Protein AF-A0A9E6EUZ2-F1 (afdb_monomer_lite)

pLDDT: mean 79.5, std 15.24, range [38.78, 95.06]

Radius of gyration: 17.86 Å; chains: 1; bounding box: 36×33×56 Å

Structure (mmCIF, N/CA/C/O backbone):
data_AF-A0A9E6EUZ2-F1
#
_entry.id   AF-A0A9E6EUZ2-F1
#
loop_
_atom_site.group_PDB
_atom_site.id
_atom_site.type_symbol
_atom_site.label_atom_id
_atom_site.label_alt_id
_atom_site.label_comp_id
_atom_site.label_asym_id
_atom_site.label_entity_id
_atom_site.label_seq_id
_atom_site.pdbx_PDB_ins_code
_atom_site.Cartn_x
_atom_site.Cartn_y
_atom_site.Cartn_z
_atom_site.occupancy
_atom_site.B_iso_or_equiv
_atom_site.auth_seq_id
_atom_site.auth_comp_id
_atom_site.auth_asym_id
_atom_site.auth_atom_id
_atom_site.pdbx_PDB_model_num
ATOM 1 N N . SER A 1 1 ? 4.914 16.050 9.958 1.00 38.78 1 SER A N 1
ATOM 2 C CA . SER A 1 1 ? 5.110 14.994 10.969 1.00 38.78 1 SER A CA 1
ATOM 3 C C . SER A 1 1 ? 4.492 13.703 10.480 1.00 38.78 1 SER A C 1
ATOM 5 O O . SER A 1 1 ? 3.364 13.763 10.008 1.00 38.78 1 SER A O 1
ATOM 7 N N . LEU A 1 2 ? 5.211 12.575 10.541 1.00 51.91 2 LEU A N 1
ATOM 8 C CA . LEU A 1 2 ? 4.606 11.260 10.308 1.00 51.91 2 LEU A CA 1
ATOM 9 C C . LEU A 1 2 ? 3.658 10.965 11.475 1.00 51.91 2 LEU A C 1
ATOM 11 O O . LEU A 1 2 ? 4.077 10.940 12.630 1.00 51.91 2 LEU A O 1
ATOM 15 N N . THR A 1 3 ? 2.378 10.802 11.176 1.00 58.06 3 THR A N 1
ATOM 16 C CA . THR A 1 3 ? 1.351 10.414 12.147 1.00 58.06 3 THR A CA 1
ATOM 17 C C . THR A 1 3 ? 1.486 8.901 12.381 1.00 58.06 3 THR A C 1
ATOM 19 O O . THR A 1 3 ? 1.846 8.197 11.443 1.00 58.06 3 THR A O 1
ATOM 22 N N . PRO A 1 4 ? 1.144 8.324 13.549 1.00 62.81 4 PRO A N 1
ATOM 23 C CA . PRO A 1 4 ? 1.142 6.860 13.763 1.00 62.81 4 PRO A CA 1
ATOM 24 C C . PRO A 1 4 ? 0.283 6.047 12.768 1.00 62.81 4 PRO A C 1
ATOM 26 O O . PRO A 1 4 ? 0.344 4.820 12.732 1.00 62.81 4 PRO A O 1
ATOM 29 N N . HIS A 1 5 ? -0.511 6.736 11.950 1.00 72.50 5 HIS A N 1
ATOM 30 C CA . HIS A 1 5 ? -1.330 6.188 10.879 1.00 72.50 5 HIS A CA 1
ATOM 31 C C . HIS A 1 5 ? -0.609 6.078 9.526 1.00 72.50 5 HIS A C 1
ATOM 33 O O . HIS A 1 5 ? -1.158 5.481 8.600 1.00 72.50 5 HIS A O 1
ATOM 39 N N . ASP A 1 6 ? 0.588 6.652 9.416 1.00 86.38 6 ASP A N 1
ATOM 40 C CA . ASP A 1 6 ? 1.403 6.712 8.211 1.00 86.38 6 ASP A CA 1
ATOM 41 C C . ASP A 1 6 ? 2.490 5.630 8.269 1.00 86.38 6 ASP A C 1
ATOM 43 O O . ASP A 1 6 ? 3.317 5.601 9.180 1.00 86.38 6 ASP A O 1
ATOM 47 N N . LYS A 1 7 ? 2.512 4.732 7.282 1.00 90.94 7 LYS A N 1
ATOM 48 C CA . LYS A 1 7 ? 3.535 3.693 7.132 1.00 90.94 7 LYS A CA 1
ATOM 49 C C . LYS A 1 7 ? 4.234 3.856 5.796 1.00 90.94 7 LYS A C 1
ATOM 51 O O . LYS A 1 7 ? 3.608 3.719 4.748 1.00 90.94 7 LYS A O 1
ATOM 56 N N . VAL A 1 8 ? 5.536 4.101 5.840 1.00 93.06 8 VAL A N 1
ATOM 57 C CA . VAL A 1 8 ? 6.404 4.098 4.658 1.00 93.06 8 VAL A CA 1
ATOM 58 C C . VAL A 1 8 ? 7.172 2.780 4.634 1.00 93.06 8 VAL A C 1
ATOM 60 O O . VAL A 1 8 ? 7.605 2.300 5.680 1.00 93.06 8 VAL A O 1
ATOM 63 N N . GLY A 1 9 ? 7.332 2.186 3.455 1.00 93.31 9 GLY A N 1
ATOM 64 C CA . GLY A 1 9 ? 8.074 0.943 3.273 1.00 93.31 9 GLY A CA 1
ATOM 65 C C . GLY A 1 9 ? 8.978 0.996 2.050 1.00 93.31 9 GLY A C 1
ATOM 66 O O . GLY A 1 9 ? 8.601 1.552 1.018 1.00 93.31 9 GLY A O 1
ATOM 67 N N . LEU A 1 10 ? 10.151 0.379 2.170 1.00 94.56 10 LEU A N 1
ATOM 68 C CA . LEU A 1 10 ? 11.075 0.122 1.072 1.00 94.56 10 LEU A CA 1
ATOM 69 C C . LEU A 1 10 ? 11.205 -1.392 0.898 1.00 94.56 10 LEU A C 1
ATOM 71 O O . LEU A 1 10 ? 11.437 -2.107 1.870 1.00 94.56 10 LEU A O 1
ATOM 75 N N . LEU A 1 11 ? 11.079 -1.873 -0.332 1.00 92.88 11 LEU A N 1
ATOM 76 C CA . LEU A 1 11 ? 11.232 -3.280 -0.678 1.00 92.88 11 LEU A CA 1
ATOM 77 C C . LEU A 1 11 ? 12.254 -3.421 -1.803 1.00 92.88 11 LEU A C 1
ATOM 79 O O . LEU A 1 11 ? 12.100 -2.830 -2.869 1.00 92.88 11 LEU A O 1
ATOM 83 N N . ILE A 1 12 ? 13.272 -4.243 -1.571 1.00 92.38 12 ILE A N 1
ATOM 84 C CA . ILE A 1 12 ? 14.231 -4.671 -2.589 1.00 92.38 12 ILE A CA 1
ATOM 85 C C . ILE A 1 12 ? 13.916 -6.127 -2.908 1.00 92.38 12 ILE A C 1
ATOM 87 O O . ILE A 1 12 ? 13.906 -6.967 -2.010 1.00 92.38 12 ILE A O 1
ATOM 91 N N . ARG A 1 13 ? 13.667 -6.440 -4.178 1.00 90.88 13 ARG A N 1
ATOM 92 C CA . ARG A 1 13 ? 13.429 -7.812 -4.640 1.00 90.88 13 ARG A CA 1
ATOM 93 C C . ARG A 1 13 ? 14.410 -8.147 -5.753 1.00 90.88 13 ARG A C 1
ATOM 95 O O . ARG A 1 13 ? 14.471 -7.430 -6.747 1.00 90.88 13 ARG A O 1
ATOM 102 N N . ASN A 1 14 ? 15.145 -9.243 -5.583 1.00 91.06 14 ASN A N 1
ATOM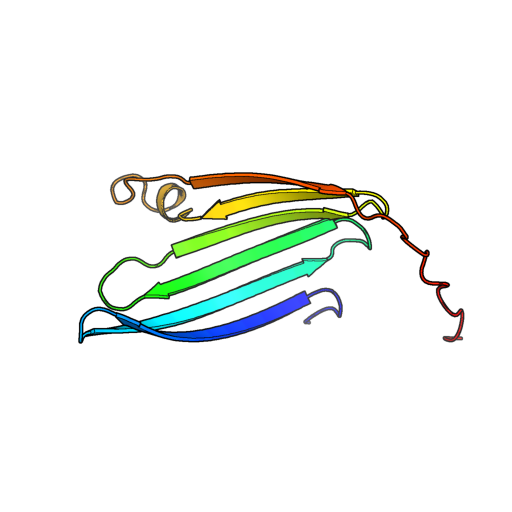 103 C CA . ASN A 1 14 ? 16.023 -9.821 -6.597 1.00 91.06 14 ASN A CA 1
ATOM 104 C C . ASN A 1 14 ? 15.407 -11.130 -7.080 1.00 91.06 14 ASN A C 1
ATOM 106 O O . ASN A 1 14 ? 15.270 -12.070 -6.301 1.00 91.06 14 ASN A O 1
ATOM 110 N N . GLU A 1 15 ? 15.013 -11.174 -8.345 1.00 87.56 15 GLU A N 1
ATOM 111 C CA . GLU A 1 15 ? 14.383 -12.346 -8.941 1.00 87.56 15 GLU A CA 1
ATOM 112 C C . GLU A 1 15 ? 15.351 -13.016 -9.919 1.00 87.56 15 GLU A C 1
ATOM 114 O O . GLU A 1 15 ? 15.883 -12.369 -10.822 1.00 87.56 15 GLU A O 1
ATOM 119 N N . PHE A 1 16 ? 15.610 -14.308 -9.711 1.00 90.75 16 PHE A N 1
ATOM 120 C CA . PHE A 1 16 ? 16.512 -15.108 -10.538 1.00 90.75 16 PHE A CA 1
ATOM 121 C C . PHE A 1 16 ? 15.676 -15.977 -11.471 1.00 90.75 16 PHE A C 1
ATOM 123 O O . PHE A 1 16 ? 15.162 -17.018 -11.065 1.00 90.75 16 PHE A O 1
ATOM 130 N N . PHE A 1 17 ? 15.529 -15.547 -12.722 1.00 85.12 17 PHE A N 1
ATOM 131 C CA . PHE A 1 17 ? 14.718 -16.248 -13.711 1.00 85.12 17 PHE A CA 1
ATOM 132 C C . PHE A 1 17 ? 15.481 -16.383 -15.029 1.00 85.12 17 PHE A C 1
ATOM 134 O O . PHE A 1 17 ? 16.095 -15.433 -15.506 1.00 85.12 17 PHE A O 1
ATOM 141 N N . ASN A 1 18 ? 15.472 -17.584 -15.613 1.00 81.50 18 ASN A N 1
ATOM 142 C CA . ASN A 1 18 ? 16.108 -17.895 -16.900 1.00 81.50 18 ASN A CA 1
ATOM 143 C C . ASN A 1 18 ? 17.546 -17.333 -17.062 1.00 81.50 18 ASN A C 1
ATOM 145 O O . ASN A 1 18 ? 17.841 -16.589 -17.999 1.00 81.50 18 ASN A O 1
ATOM 149 N N . LYS A 1 19 ? 18.441 -17.655 -16.112 1.00 85.75 19 LYS A N 1
ATOM 150 C CA . LYS A 1 19 ? 19.849 -17.187 -16.048 1.00 85.75 19 LYS A CA 1
ATOM 151 C C . LYS A 1 19 ? 20.033 -15.659 -15.998 1.00 85.75 19 LYS A C 1
ATOM 153 O O . LYS A 1 19 ? 21.154 -15.179 -16.139 1.00 85.75 19 LYS A O 1
ATOM 158 N N . SER A 1 20 ? 18.961 -14.902 -15.780 1.00 83.38 20 SER A N 1
ATOM 159 C CA . SER A 1 20 ? 18.973 -13.446 -15.662 1.00 83.38 20 SER A CA 1
ATOM 160 C C . SER A 1 20 ? 18.550 -13.019 -14.258 1.00 83.38 20 SER A C 1
ATOM 162 O O . SER A 1 20 ? 17.722 -13.666 -13.614 1.00 83.38 20 SER A O 1
ATOM 164 N N . ILE A 1 21 ? 19.139 -11.921 -13.779 1.00 85.38 21 ILE A N 1
ATOM 165 C CA . ILE A 1 21 ? 18.762 -11.289 -12.512 1.00 85.38 21 ILE A CA 1
ATOM 166 C C . ILE A 1 21 ? 17.867 -10.096 -12.832 1.00 85.38 21 ILE A C 1
ATOM 168 O O . ILE A 1 21 ? 18.247 -9.203 -13.594 1.00 85.38 21 ILE A O 1
ATOM 172 N N . HIS A 1 22 ? 16.695 -10.067 -12.212 1.00 86.31 22 HIS A N 1
ATOM 173 C CA . HIS A 1 22 ? 15.711 -9.000 -12.327 1.00 86.31 22 HIS A CA 1
ATOM 174 C C . HIS A 1 22 ? 15.576 -8.291 -10.973 1.00 86.31 22 HIS A C 1
ATOM 176 O O . HIS A 1 22 ? 14.681 -8.614 -10.186 1.00 86.31 22 HIS A O 1
ATOM 182 N N . PRO A 1 23 ? 16.485 -7.351 -10.648 1.00 87.62 23 PRO A N 1
ATOM 183 C CA . PRO A 1 23 ? 16.360 -6.566 -9.436 1.00 87.62 23 PRO A CA 1
ATOM 184 C C . PRO A 1 23 ? 15.233 -5.542 -9.581 1.00 87.62 23 PRO A C 1
ATOM 186 O O . PRO A 1 23 ? 14.972 -4.997 -10.661 1.00 87.62 23 PRO A O 1
ATOM 189 N N . SER A 1 24 ? 14.578 -5.262 -8.463 1.00 88.50 24 SER A N 1
ATOM 190 C CA . SER A 1 24 ? 13.533 -4.258 -8.363 1.00 88.50 24 SER A CA 1
ATOM 191 C C . SER A 1 24 ? 13.541 -3.580 -7.000 1.00 88.50 24 SER A C 1
ATOM 193 O O . SER A 1 24 ? 13.870 -4.189 -5.979 1.00 88.50 24 SER A O 1
ATOM 195 N N . LEU A 1 25 ? 13.171 -2.306 -7.012 1.00 90.56 25 LEU A N 1
ATOM 196 C CA . LEU A 1 25 ? 13.081 -1.442 -5.848 1.00 90.56 25 LEU A CA 1
ATOM 197 C C . LEU A 1 25 ? 11.673 -0.869 -5.786 1.00 90.56 25 LEU A C 1
ATOM 199 O O . LEU A 1 25 ? 11.220 -0.263 -6.749 1.00 90.56 25 LEU A O 1
ATOM 203 N N . THR A 1 26 ? 10.981 -1.044 -4.669 1.00 90.88 26 THR A N 1
ATOM 204 C CA . THR A 1 26 ? 9.625 -0.531 -4.467 1.00 90.88 26 THR A CA 1
ATOM 205 C C . THR A 1 26 ? 9.578 0.357 -3.239 1.00 90.88 26 THR A C 1
ATOM 207 O O . THR A 1 26 ? 9.917 -0.069 -2.138 1.00 90.88 26 THR A O 1
ATOM 210 N N . LEU A 1 27 ? 9.128 1.588 -3.431 1.00 92.69 27 LEU A N 1
ATOM 211 C CA . LEU A 1 27 ? 8.716 2.494 -2.372 1.00 92.69 27 LEU A CA 1
ATOM 212 C C . LEU A 1 27 ? 7.211 2.358 -2.172 1.00 92.69 27 LEU A C 1
ATOM 214 O O . LEU A 1 27 ? 6.458 2.223 -3.134 1.00 92.69 27 LEU A O 1
ATOM 218 N N . SER A 1 28 ? 6.761 2.401 -0.927 1.00 93.06 28 SER A N 1
ATOM 219 C CA . SER A 1 28 ? 5.344 2.322 -0.584 1.00 93.06 28 SER A CA 1
ATOM 220 C C . SER A 1 28 ? 5.001 3.283 0.541 1.00 93.06 28 SER A C 1
ATOM 222 O O . SER A 1 28 ? 5.807 3.538 1.435 1.00 93.06 28 SER A O 1
ATOM 224 N N . TYR A 1 29 ? 3.784 3.799 0.491 1.00 93.69 29 TYR A N 1
ATOM 225 C CA . TYR A 1 29 ? 3.192 4.634 1.515 1.00 93.69 29 TYR A CA 1
ATOM 226 C C . TYR A 1 29 ? 1.770 4.156 1.769 1.00 93.69 29 TYR A C 1
ATOM 228 O O . TYR A 1 29 ? 0.991 3.995 0.837 1.00 93.69 29 TYR A O 1
ATOM 236 N N . ASN A 1 30 ? 1.430 3.923 3.029 1.00 93.38 30 ASN A N 1
ATOM 237 C CA . ASN A 1 30 ? 0.121 3.450 3.446 1.00 93.38 30 ASN A CA 1
ATOM 238 C C . ASN A 1 30 ? -0.374 4.349 4.569 1.00 93.38 30 ASN A C 1
ATOM 240 O O . ASN A 1 30 ? 0.348 4.581 5.539 1.00 93.38 30 ASN A O 1
ATOM 244 N N . LYS A 1 31 ? -1.609 4.823 4.457 1.00 92.56 31 LYS A N 1
ATOM 245 C CA . LYS A 1 31 ? -2.240 5.689 5.443 1.00 92.56 31 LYS A CA 1
ATOM 246 C C . LYS A 1 31 ? -3.562 5.107 5.898 1.00 92.56 31 LYS A C 1
ATOM 248 O O . LYS A 1 31 ? -4.415 4.791 5.073 1.00 92.56 31 LYS A O 1
ATOM 253 N N . TRP A 1 32 ? -3.749 5.030 7.208 1.00 90.69 32 TRP A N 1
ATOM 254 C CA . TRP A 1 32 ? -5.038 4.723 7.823 1.00 90.69 32 TRP A CA 1
ATOM 255 C C . TRP A 1 32 ? -5.746 6.024 8.209 1.00 90.69 32 TRP A C 1
ATOM 257 O O . TRP A 1 32 ? -5.211 6.824 8.965 1.00 90.69 32 TRP A O 1
ATOM 267 N N . PHE A 1 33 ? -6.944 6.269 7.689 1.00 84.06 33 PHE A N 1
ATOM 268 C CA . PHE A 1 33 ? -7.715 7.466 8.061 1.00 84.06 33 PHE A CA 1
ATOM 269 C C . PHE A 1 33 ? -8.584 7.212 9.297 1.00 84.06 33 PHE A C 1
ATOM 271 O O . PHE A 1 33 ? -8.784 8.106 10.111 1.00 84.06 33 PHE A O 1
ATOM 278 N N . PHE A 1 34 ? -9.040 5.968 9.463 1.00 83.94 34 PHE A N 1
ATOM 279 C CA . PHE A 1 34 ? -9.801 5.475 10.613 1.00 83.94 34 PHE A CA 1
ATOM 280 C C . PHE A 1 34 ? -9.362 4.039 10.928 1.00 83.94 34 PHE A C 1
ATOM 282 O O . PHE A 1 34 ? -8.487 3.500 10.256 1.00 83.94 34 PHE A O 1
ATOM 289 N N . LYS A 1 35 ? -10.015 3.360 11.879 1.00 81.31 35 LYS A N 1
ATOM 290 C CA . LYS A 1 35 ? -9.822 1.908 12.085 1.00 81.31 35 LYS A CA 1
ATOM 291 C C . LYS A 1 35 ? -10.290 1.052 10.896 1.00 81.31 35 LYS A C 1
ATOM 293 O O . LYS A 1 35 ? -9.936 -0.118 10.826 1.00 81.31 35 LYS A O 1
ATOM 298 N N . ALA A 1 36 ? -11.076 1.636 9.989 1.00 86.25 36 ALA A N 1
ATOM 299 C CA . ALA A 1 36 ? -11.710 0.935 8.880 1.00 86.25 36 ALA A CA 1
ATOM 300 C C . ALA A 1 36 ? -11.107 1.269 7.509 1.00 86.25 36 ALA A C 1
ATOM 302 O O . ALA A 1 36 ? -10.976 0.381 6.679 1.00 86.25 36 ALA A O 1
ATOM 303 N N . LEU A 1 37 ? -10.735 2.523 7.240 1.00 91.81 37 LEU A N 1
ATOM 304 C CA . LEU A 1 37 ? -10.321 2.953 5.901 1.00 91.81 37 LEU A CA 1
ATOM 305 C C . LEU A 1 37 ? -8.809 3.150 5.810 1.00 91.81 37 LEU A C 1
ATOM 307 O O . LEU A 1 37 ? -8.230 3.901 6.602 1.00 91.81 37 LEU A O 1
ATOM 311 N N . SER A 1 38 ? -8.202 2.559 4.783 1.00 93.38 38 SER A N 1
ATOM 312 C CA . SER A 1 38 ? -6.814 2.803 4.407 1.00 93.38 38 SER A CA 1
ATOM 313 C C . SER A 1 38 ? -6.661 3.135 2.928 1.00 93.38 38 SER A C 1
ATOM 315 O O . SER A 1 38 ? -7.408 2.645 2.079 1.00 93.38 38 SER A O 1
ATOM 317 N N . ALA A 1 39 ? -5.667 3.969 2.636 1.00 94.38 39 ALA A N 1
ATOM 318 C CA . ALA A 1 39 ? -5.178 4.224 1.293 1.00 94.38 39 ALA A CA 1
ATOM 319 C C . ALA A 1 39 ? -3.703 3.850 1.193 1.00 94.38 39 ALA A C 1
ATOM 321 O O . ALA A 1 39 ? -2.952 3.977 2.160 1.00 94.38 39 ALA A O 1
ATOM 322 N N . SER A 1 40 ? -3.295 3.403 0.016 1.00 93.69 40 SER A N 1
ATOM 323 C CA . SER A 1 40 ? -1.945 2.937 -0.269 1.00 93.69 40 SER A CA 1
ATOM 324 C C . SER A 1 40 ? -1.477 3.513 -1.597 1.00 93.69 40 SER A C 1
ATOM 326 O O . SER A 1 40 ? -2.247 3.597 -2.549 1.00 93.69 40 SER A O 1
ATOM 328 N N . ALA A 1 41 ? -0.213 3.894 -1.669 1.00 91.94 41 ALA A N 1
ATOM 329 C CA . ALA A 1 41 ? 0.464 4.295 -2.889 1.00 91.94 41 ALA A CA 1
ATOM 330 C C . ALA A 1 41 ? 1.799 3.558 -2.971 1.00 91.94 41 ALA A C 1
ATOM 332 O O . ALA A 1 41 ? 2.464 3.346 -1.953 1.00 91.94 41 ALA A O 1
ATOM 333 N N . SER A 1 42 ? 2.204 3.163 -4.170 1.00 90.88 42 SER A N 1
ATOM 334 C CA . SER A 1 42 ? 3.483 2.498 -4.391 1.00 90.88 42 SER A CA 1
ATOM 335 C C . SER A 1 42 ? 4.155 2.981 -5.666 1.00 90.88 42 SER A C 1
ATOM 337 O O . SER A 1 42 ? 3.506 3.400 -6.622 1.00 90.88 42 SER A O 1
ATOM 339 N N . TYR A 1 43 ? 5.480 2.930 -5.665 1.00 87.81 43 TYR A N 1
ATOM 340 C CA . TYR A 1 43 ? 6.314 3.261 -6.804 1.00 87.81 43 TYR A CA 1
ATOM 341 C C . TYR A 1 43 ? 7.411 2.215 -6.934 1.00 87.81 43 TYR A C 1
ATOM 343 O O . TYR A 1 43 ? 8.253 2.086 -6.046 1.00 87.81 43 TYR A O 1
ATOM 351 N N . SER A 1 44 ? 7.389 1.458 -8.026 1.00 88.19 44 SER A N 1
ATOM 352 C CA . SER A 1 44 ? 8.313 0.348 -8.257 1.00 88.19 44 SER A CA 1
ATOM 353 C C . SER A 1 44 ? 9.185 0.614 -9.474 1.00 88.19 44 SER A C 1
ATOM 355 O O . SER A 1 44 ? 8.669 0.866 -10.559 1.00 88.19 44 SER A O 1
ATOM 357 N N . ILE A 1 45 ? 10.499 0.503 -9.311 1.00 85.38 45 ILE A N 1
ATOM 358 C CA . ILE A 1 45 ? 11.490 0.528 -10.386 1.00 85.38 45 ILE A CA 1
ATOM 359 C C . ILE A 1 45 ? 11.973 -0.906 -10.606 1.00 85.38 45 ILE A C 1
ATOM 361 O O . ILE A 1 45 ? 12.438 -1.554 -9.669 1.00 85.38 45 ILE A O 1
ATOM 365 N N . MET A 1 46 ? 11.882 -1.402 -11.839 1.00 83.38 46 MET A N 1
ATOM 366 C CA . MET A 1 46 ? 12.378 -2.722 -12.239 1.00 83.38 46 MET A CA 1
ATOM 367 C C . MET A 1 46 ? 13.457 -2.573 -13.314 1.00 83.38 46 MET A C 1
ATOM 369 O O . MET A 1 46 ? 13.360 -1.717 -14.196 1.00 83.38 46 MET A O 1
ATOM 373 N N . ASN A 1 47 ? 14.497 -3.406 -13.254 1.00 68.19 47 ASN A N 1
ATOM 374 C CA . ASN A 1 47 ? 15.569 -3.367 -14.245 1.00 68.19 47 ASN A CA 1
ATOM 375 C C . ASN A 1 47 ? 15.022 -3.728 -15.643 1.00 68.19 47 ASN A C 1
ATOM 377 O O . ASN A 1 47 ? 14.399 -4.777 -15.800 1.00 68.19 47 ASN A O 1
ATOM 381 N N . ARG A 1 48 ? 15.287 -2.870 -16.643 1.00 60.97 48 ARG A N 1
ATOM 382 C CA . ARG A 1 48 ? 14.843 -2.930 -18.061 1.00 60.97 48 ARG A CA 1
ATOM 383 C C . ARG A 1 48 ? 13.414 -2.496 -18.419 1.00 60.97 48 ARG A C 1
ATOM 385 O O . ARG A 1 48 ? 13.110 -2.483 -19.610 1.00 60.97 48 ARG A O 1
ATOM 392 N N . GLY A 1 49 ? 12.548 -2.086 -17.494 1.00 58.22 49 GLY A N 1
ATOM 393 C CA . GLY A 1 49 ? 11.192 -1.704 -17.904 1.00 58.22 49 GLY A CA 1
ATOM 394 C C . GLY A 1 49 ? 10.395 -0.974 -16.841 1.00 58.22 49 GLY A C 1
ATOM 395 O O . GLY A 1 49 ? 10.136 -1.542 -15.791 1.00 58.22 49 GLY A O 1
ATOM 396 N N . PHE A 1 50 ? 10.028 0.261 -17.195 1.00 58.81 50 PHE A N 1
ATOM 397 C CA . PHE A 1 50 ? 8.982 1.140 -16.666 1.00 58.81 50 PHE A CA 1
ATOM 398 C C . PHE A 1 50 ? 8.793 1.220 -15.147 1.00 58.81 50 PHE A C 1
ATOM 400 O O . PHE A 1 50 ? 8.548 0.251 -14.435 1.00 58.81 50 PHE A O 1
ATOM 407 N N . ALA A 1 51 ? 8.835 2.456 -14.660 1.00 68.06 51 ALA A N 1
ATOM 408 C CA . ALA A 1 51 ? 8.407 2.771 -13.318 1.00 68.06 51 ALA A CA 1
ATOM 409 C C . ALA A 1 51 ? 6.891 2.551 -13.179 1.00 68.06 51 ALA A C 1
ATOM 411 O O . ALA A 1 51 ? 6.106 3.143 -13.917 1.00 68.06 51 ALA A O 1
ATOM 412 N N . ASN A 1 52 ? 6.478 1.712 -12.232 1.00 75.81 52 ASN A N 1
ATOM 413 C CA . ASN A 1 52 ? 5.072 1.403 -11.991 1.00 75.81 52 ASN A CA 1
ATOM 414 C C . ASN A 1 52 ? 4.574 2.196 -10.785 1.00 75.81 52 ASN A C 1
ATOM 416 O O . ASN A 1 52 ? 5.100 2.034 -9.683 1.00 75.81 52 ASN A O 1
ATOM 420 N N . ILE A 1 53 ? 3.557 3.034 -10.994 1.00 85.31 53 ILE A N 1
ATOM 421 C CA . ILE A 1 53 ? 2.821 3.695 -9.912 1.00 85.31 53 ILE A CA 1
ATOM 422 C C . ILE A 1 53 ? 1.583 2.856 -9.607 1.00 85.31 53 ILE A C 1
ATOM 424 O O . ILE A 1 53 ? 0.795 2.569 -10.512 1.00 85.31 53 ILE A O 1
ATOM 428 N N . GLY A 1 54 ? 1.427 2.476 -8.344 1.00 87.44 54 GLY A N 1
ATOM 429 C CA . GLY A 1 54 ? 0.258 1.782 -7.829 1.00 87.44 54 GLY A CA 1
ATOM 430 C C . GLY A 1 54 ? -0.516 2.639 -6.836 1.00 87.44 54 GLY A C 1
ATOM 431 O O . GLY A 1 54 ? 0.062 3.444 -6.101 1.00 87.44 54 GLY A O 1
ATOM 432 N N . PHE A 1 55 ? -1.828 2.439 -6.797 1.00 91.50 55 PHE A N 1
ATOM 433 C CA . PHE A 1 55 ? -2.718 3.009 -5.794 1.00 91.50 55 PHE A CA 1
ATOM 434 C C . PHE A 1 55 ? -3.677 1.943 -5.275 1.00 91.50 55 PHE A C 1
ATOM 436 O O . PHE A 1 55 ? -4.077 1.042 -6.008 1.00 91.50 55 PHE A O 1
ATOM 443 N N . GLY A 1 56 ? -4.060 2.055 -4.009 1.00 92.75 56 GLY A N 1
ATOM 444 C CA . GLY A 1 56 ? -4.988 1.142 -3.369 1.00 92.75 56 GLY A CA 1
ATOM 445 C C . GLY A 1 56 ? -5.858 1.821 -2.327 1.00 92.75 56 GLY A C 1
ATOM 446 O O . GLY A 1 56 ? -5.416 2.723 -1.620 1.00 92.75 56 GLY A O 1
ATOM 447 N N . LEU A 1 57 ? -7.086 1.340 -2.204 1.00 94.88 57 LEU A N 1
ATOM 448 C CA . LEU A 1 57 ? -8.024 1.649 -1.136 1.00 94.88 57 LEU A CA 1
ATOM 449 C C . LEU A 1 57 ? -8.505 0.342 -0.523 1.00 94.88 57 LEU A C 1
ATOM 451 O O . LEU A 1 57 ? -8.814 -0.612 -1.236 1.00 94.88 57 LEU A O 1
ATOM 455 N N . ALA A 1 58 ? -8.603 0.303 0.799 1.00 94.19 58 ALA A N 1
ATOM 456 C CA . ALA A 1 58 ? -9.204 -0.818 1.500 1.00 94.19 58 ALA A CA 1
ATOM 457 C C . ALA A 1 58 ? -10.101 -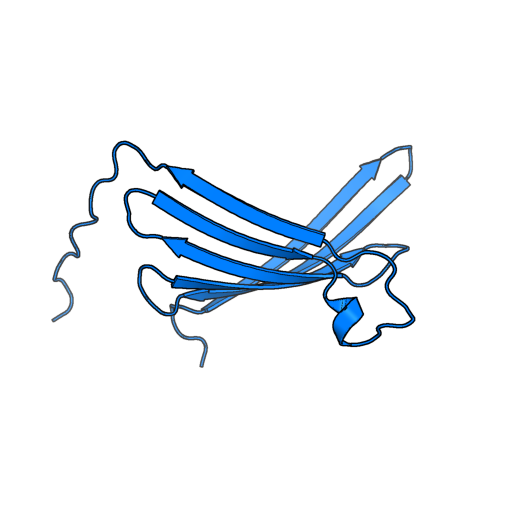0.324 2.632 1.00 94.19 58 ALA A C 1
ATOM 459 O O . ALA A 1 58 ? -9.713 0.551 3.410 1.00 94.19 58 ALA A O 1
ATOM 460 N N . LEU A 1 59 ? -11.286 -0.922 2.723 1.00 93.81 59 LEU A N 1
ATOM 461 C CA . LEU A 1 59 ? -12.248 -0.727 3.795 1.00 93.81 59 LEU A CA 1
ATOM 462 C C . LEU A 1 59 ? -12.371 -2.031 4.584 1.00 93.81 59 LEU A C 1
ATOM 464 O O . LEU A 1 59 ? -12.688 -3.077 4.025 1.00 93.81 59 LEU A O 1
ATOM 468 N N . ASN A 1 60 ? -12.120 -1.959 5.882 1.00 90.56 60 ASN A N 1
ATOM 469 C CA . ASN A 1 60 ? -12.204 -3.054 6.830 1.00 90.56 60 ASN A CA 1
ATOM 470 C C . ASN A 1 60 ? -13.334 -2.764 7.824 1.00 90.56 60 ASN A C 1
ATOM 472 O O . ASN A 1 60 ? -13.274 -1.796 8.578 1.00 90.56 60 ASN A O 1
ATOM 476 N N . THR A 1 61 ? -14.368 -3.599 7.816 1.00 85.19 61 THR A N 1
ATOM 477 C CA . THR A 1 61 ? -15.549 -3.463 8.684 1.00 85.19 61 THR A CA 1
ATOM 478 C C . THR A 1 61 ? -15.589 -4.546 9.7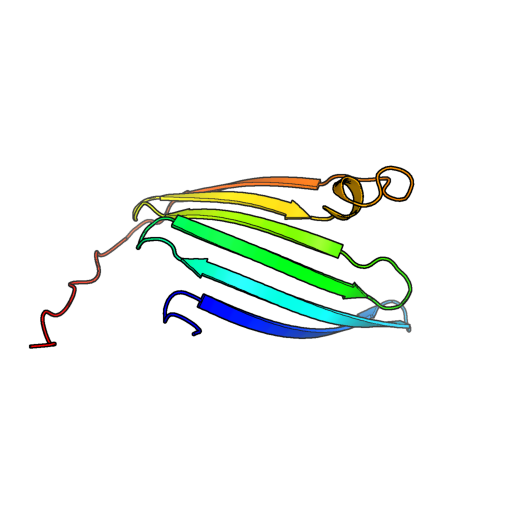71 1.00 85.19 61 THR A C 1
ATOM 480 O O . THR A 1 61 ? -16.622 -4.768 10.399 1.00 85.19 61 THR A O 1
ATOM 483 N N . GLY A 1 62 ? -14.467 -5.236 10.007 1.00 83.69 62 GLY A N 1
ATOM 484 C CA . GLY A 1 62 ? -14.343 -6.341 10.957 1.00 83.69 62 GLY A CA 1
ATOM 485 C C . GLY A 1 62 ? -14.657 -7.697 10.329 1.00 83.69 62 GLY A C 1
ATOM 486 O O . GLY A 1 62 ? -13.755 -8.514 10.161 1.00 83.69 62 GLY A O 1
ATOM 487 N N . PHE A 1 63 ? -15.917 -7.936 9.952 1.00 84.38 63 PHE A N 1
ATOM 488 C CA . PHE A 1 63 ? -16.360 -9.240 9.427 1.00 84.38 63 PHE A CA 1
ATOM 489 C C . PHE A 1 63 ? -16.083 -9.437 7.930 1.00 84.38 63 PHE A C 1
ATOM 491 O O . PHE A 1 63 ? -16.005 -10.570 7.451 1.00 84.38 63 PHE A O 1
ATOM 498 N N . PHE A 1 64 ? -15.889 -8.350 7.184 1.00 87.88 64 PHE A N 1
ATOM 499 C CA . PHE A 1 64 ? -15.378 -8.400 5.821 1.00 87.88 64 PHE A CA 1
ATOM 500 C C . PHE A 1 64 ? -14.462 -7.206 5.535 1.00 87.88 64 PHE A C 1
ATOM 502 O O . PHE A 1 64 ? -14.536 -6.154 6.171 1.00 87.88 64 PHE A O 1
ATOM 509 N N . GLN A 1 65 ? -13.556 -7.386 4.583 1.00 92.50 65 GLN A N 1
ATOM 510 C CA . GLN A 1 65 ? -12.658 -6.354 4.093 1.00 92.50 65 GLN A CA 1
ATOM 511 C C . GLN A 1 65 ? -12.781 -6.281 2.578 1.00 92.50 65 GLN A C 1
ATOM 513 O O . GLN A 1 65 ? -12.496 -7.253 1.883 1.00 92.50 65 GLN A O 1
ATOM 518 N N . THR A 1 66 ? -13.154 -5.121 2.059 1.00 95.06 66 THR A N 1
ATOM 519 C CA . THR A 1 66 ? -13.190 -4.858 0.619 1.00 95.06 66 THR A CA 1
ATOM 520 C C . THR A 1 66 ? -11.986 -4.028 0.218 1.00 95.06 66 THR A C 1
ATOM 522 O O . THR A 1 66 ? -11.577 -3.133 0.960 1.00 95.06 66 THR A O 1
ATOM 525 N N . TYR A 1 67 ? -11.432 -4.276 -0.960 1.00 94.75 67 TYR A N 1
ATOM 526 C CA . TYR A 1 67 ? -10.320 -3.498 -1.482 1.00 94.75 67 TYR A CA 1
ATOM 527 C C . TYR A 1 67 ? -10.474 -3.225 -2.971 1.00 94.75 67 TYR A C 1
ATOM 529 O O . TYR A 1 67 ? -11.105 -3.982 -3.706 1.00 94.75 67 TYR A O 1
ATOM 537 N N . PHE A 1 68 ? -9.860 -2.133 -3.392 1.00 94.25 68 PHE A N 1
ATOM 538 C CA . PHE A 1 68 ? -9.671 -1.747 -4.775 1.00 94.25 68 PHE A CA 1
ATOM 539 C C . PHE A 1 68 ? -8.214 -1.335 -4.939 1.00 94.25 68 PHE A C 1
ATOM 541 O O . PHE A 1 68 ? -7.713 -0.525 -4.163 1.00 94.25 68 PHE A O 1
ATOM 548 N N . VAL A 1 69 ? -7.521 -1.890 -5.922 1.00 91.50 69 VAL A N 1
ATOM 549 C CA . VAL A 1 69 ? -6.138 -1.547 -6.246 1.00 91.50 69 VAL A CA 1
ATOM 550 C C . VAL A 1 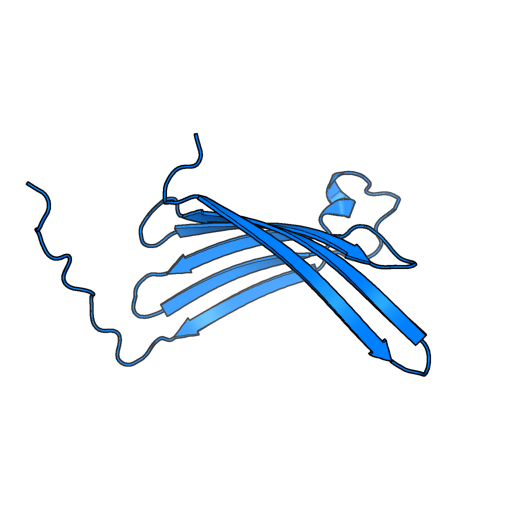69 ? -5.990 -1.378 -7.747 1.00 91.50 69 VAL A C 1
ATOM 552 O O . VAL A 1 69 ? -6.678 -2.019 -8.535 1.00 91.50 69 VAL A O 1
ATOM 555 N N . THR A 1 70 ? -5.082 -0.508 -8.150 1.00 86.56 70 THR A N 1
ATOM 556 C CA . THR A 1 70 ? -4.741 -0.281 -9.548 1.00 86.56 70 THR A CA 1
ATOM 557 C C . THR A 1 70 ? -3.239 -0.098 -9.669 1.00 86.56 70 THR A C 1
ATOM 559 O O . THR A 1 70 ? -2.619 0.631 -8.891 1.00 86.56 70 THR A O 1
ATOM 562 N N . ASP A 1 71 ? -2.650 -0.807 -10.620 1.00 77.44 71 ASP A N 1
ATOM 563 C CA . ASP A 1 71 ? -1.245 -0.750 -10.989 1.00 77.44 71 ASP A CA 1
ATOM 564 C C . ASP A 1 71 ? -1.105 -0.166 -12.402 1.00 77.44 71 ASP A C 1
ATOM 566 O O . ASP A 1 71 ? -1.930 -0.391 -13.288 1.00 77.44 71 ASP A O 1
ATOM 570 N N . ASN A 1 72 ? -0.041 0.617 -12.593 1.00 70.06 72 ASN A N 1
ATOM 571 C CA . ASN A 1 72 ? 0.271 1.372 -13.808 1.00 70.06 72 ASN A CA 1
ATOM 572 C C . ASN A 1 72 ? -0.533 2.673 -14.012 1.00 70.06 72 ASN A C 1
ATOM 574 O O . ASN A 1 72 ? -0.949 3.026 -15.118 1.00 70.06 72 ASN A O 1
ATOM 578 N N . LEU A 1 73 ? -0.651 3.477 -12.948 1.00 62.69 73 LEU A N 1
ATOM 579 C CA . LEU A 1 73 ? -1.166 4.852 -13.041 1.00 62.69 73 LEU A CA 1
ATOM 580 C C . LEU A 1 73 ? -0.268 5.801 -13.855 1.00 62.69 73 LEU A C 1
ATOM 582 O O . LEU A 1 73 ? -0.625 6.962 -14.050 1.00 62.69 73 LEU A O 1
ATOM 586 N N . PHE A 1 74 ? 0.867 5.327 -14.378 1.00 59.50 74 PHE A N 1
ATOM 587 C CA . PHE A 1 74 ? 1.700 6.096 -15.303 1.00 59.50 74 PHE A CA 1
ATOM 588 C C . PHE A 1 74 ? 0.906 6.555 -16.542 1.00 59.50 74 PHE A C 1
ATOM 590 O O . PHE A 1 74 ? 1.228 7.591 -17.120 1.00 59.50 74 PHE A O 1
ATOM 597 N N . CYS A 1 75 ? -0.195 5.866 -16.876 1.00 52.69 75 CYS A N 1
ATOM 598 C CA . CYS A 1 75 ? -1.165 6.274 -17.896 1.00 52.69 75 CYS A CA 1
ATOM 599 C C . CYS A 1 75 ? -1.792 7.656 -17.634 1.00 52.69 75 CYS A C 1
ATOM 601 O O . CYS A 1 75 ? -1.983 8.427 -18.569 1.00 52.69 75 CYS A O 1
ATOM 603 N N . PHE A 1 76 ? -2.064 8.011 -16.374 1.00 56.12 76 PHE A N 1
ATOM 604 C CA . PHE A 1 76 ? -2.676 9.303 -16.038 1.00 56.12 76 PHE A CA 1
ATOM 605 C C . PHE A 1 76 ? -1.710 10.481 -16.212 1.00 56.12 76 PHE A C 1
ATOM 607 O O . PHE A 1 76 ? -2.145 11.584 -16.528 1.00 56.12 76 PHE A O 1
ATOM 614 N N . PHE A 1 77 ? -0.404 10.251 -16.040 1.00 59.12 77 PHE A N 1
ATOM 615 C CA . PHE A 1 77 ? 0.625 11.286 -16.193 1.00 59.12 77 PHE A CA 1
ATOM 616 C C . PHE A 1 77 ? 1.267 11.294 -17.590 1.00 59.12 77 PHE A C 1
ATOM 618 O O . PHE A 1 77 ? 1.701 12.342 -18.061 1.00 59.12 77 PHE A O 1
ATOM 625 N N . ASN A 1 78 ? 1.309 10.148 -18.277 1.00 58.84 78 ASN A N 1
ATOM 626 C CA . ASN A 1 78 ? 1.775 10.016 -19.655 1.00 58.84 78 ASN A CA 1
ATOM 627 C C . ASN A 1 78 ? 0.878 9.041 -20.452 1.00 58.84 78 ASN A C 1
ATOM 629 O O . ASN A 1 78 ? 1.241 7.872 -20.654 1.00 58.84 78 ASN A O 1
ATOM 633 N N . PRO A 1 79 ? -0.279 9.518 -20.951 1.00 56.84 79 PRO A N 1
ATOM 634 C CA . PRO A 1 79 ? -1.265 8.680 -21.640 1.00 56.84 79 PRO A CA 1
ATOM 635 C C . PRO A 1 79 ? -0.766 8.113 -22.976 1.00 56.84 79 PRO A C 1
ATOM 637 O O . PRO A 1 79 ? -1.285 7.109 -23.447 1.00 56.84 79 PRO A O 1
ATOM 640 N N . LYS A 1 80 ? 0.269 8.709 -23.589 1.00 56.53 80 LYS A N 1
ATOM 641 C CA . LYS A 1 80 ? 0.863 8.216 -24.847 1.00 56.53 80 LYS A CA 1
ATOM 642 C C . LYS A 1 80 ? 1.888 7.093 -24.641 1.00 56.53 80 LYS A C 1
ATOM 644 O O . LYS A 1 80 ? 2.207 6.391 -25.596 1.00 56.53 80 LYS A O 1
ATOM 649 N N . GLY A 1 81 ? 2.420 6.940 -23.425 1.00 59.09 81 GLY A N 1
ATOM 650 C CA . GLY A 1 81 ? 3.475 5.972 -23.101 1.00 59.09 81 GLY A CA 1
ATOM 651 C C . GLY A 1 81 ? 2.986 4.676 -22.450 1.00 59.09 81 GLY A C 1
ATOM 652 O O . GLY A 1 81 ? 3.779 3.751 -22.292 1.00 59.09 81 GLY A O 1
ATOM 653 N N . THR A 1 82 ? 1.707 4.591 -22.073 1.00 55.66 82 THR A N 1
ATOM 654 C CA . THR A 1 82 ? 1.181 3.476 -21.274 1.00 55.66 82 THR A CA 1
ATOM 655 C C . THR A 1 82 ? 0.148 2.684 -22.062 1.00 55.66 82 THR A C 1
ATOM 657 O O . THR A 1 82 ? -0.855 3.233 -22.502 1.00 55.66 82 THR A O 1
ATOM 660 N N . ARG A 1 83 ? 0.396 1.383 -22.256 1.00 59.12 83 ARG A N 1
ATOM 661 C CA . ARG A 1 83 ? -0.478 0.502 -23.052 1.00 59.12 83 ARG A CA 1
ATOM 662 C C . ARG A 1 83 ? -1.547 -0.232 -22.241 1.00 59.12 83 ARG A C 1
ATOM 664 O O . ARG A 1 83 ? -2.552 -0.616 -22.823 1.00 59.12 83 ARG A O 1
ATOM 671 N N . ASN A 1 84 ? -1.346 -0.407 -20.932 1.00 63.25 84 ASN A N 1
ATOM 672 C CA . ASN A 1 84 ? -2.188 -1.267 -20.099 1.00 63.25 84 ASN A CA 1
ATOM 673 C C . ASN A 1 84 ? -2.580 -0.550 -18.803 1.00 63.25 84 ASN A C 1
ATOM 675 O O . ASN A 1 84 ? -1.711 -0.023 -18.109 1.00 63.25 84 ASN A O 1
ATOM 679 N N . VAL A 1 85 ? -3.873 -0.576 -18.479 1.00 71.50 85 VAL A N 1
ATOM 680 C CA . VAL A 1 85 ? -4.421 -0.154 -17.186 1.00 71.50 85 VAL A CA 1
ATOM 681 C C . VAL A 1 85 ? -4.978 -1.394 -16.507 1.00 71.50 85 VAL A C 1
ATOM 683 O O . VAL A 1 85 ? -5.846 -2.060 -17.069 1.00 71.50 85 VAL A O 1
ATOM 686 N N . ASN A 1 86 ? -4.485 -1.690 -15.309 1.00 78.75 86 ASN A N 1
ATOM 687 C CA . ASN A 1 86 ? -4.945 -2.813 -14.508 1.00 78.75 86 ASN A CA 1
ATOM 688 C C . ASN A 1 86 ? -5.692 -2.277 -13.283 1.00 78.75 86 ASN A C 1
ATOM 690 O O . ASN A 1 86 ? -5.242 -1.349 -12.603 1.00 78.75 86 ASN A O 1
ATOM 694 N N . MET A 1 87 ? -6.865 -2.844 -13.021 1.00 87.44 87 MET A N 1
ATOM 695 C CA . MET A 1 87 ? -7.695 -2.515 -11.867 1.00 87.44 87 MET A CA 1
ATOM 696 C C . MET A 1 87 ? -8.209 -3.815 -11.266 1.00 87.44 87 MET A C 1
ATOM 698 O O . MET A 1 87 ? -8.821 -4.616 -11.967 1.00 87.44 87 MET A O 1
ATOM 702 N N . HIS A 1 88 ? -7.991 -4.016 -9.972 1.00 91.38 88 HIS A N 1
ATOM 703 C CA . HIS A 1 88 ? -8.480 -5.167 -9.226 1.00 91.38 88 HIS A CA 1
ATOM 704 C C . HIS A 1 88 ? -9.357 -4.693 -8.073 1.00 91.38 88 HIS A C 1
ATOM 706 O O . HIS A 1 88 ? -8.995 -3.786 -7.328 1.00 91.38 88 HIS A O 1
ATOM 712 N N . PHE A 1 89 ? -10.494 -5.349 -7.889 1.00 94.38 89 PHE A N 1
ATOM 713 C CA . PHE A 1 89 ? -11.336 -5.191 -6.714 1.00 94.38 89 PHE A CA 1
ATOM 714 C C . PHE A 1 89 ? -11.577 -6.562 -6.091 1.00 94.38 89 PHE A C 1
ATOM 716 O O . PHE A 1 89 ? -11.587 -7.576 -6.788 1.00 94.38 89 PHE A O 1
ATOM 723 N N . GLY A 1 90 ? -11.768 -6.606 -4.780 1.00 95.06 90 GLY A N 1
ATOM 724 C CA . GLY A 1 90 ? -11.992 -7.863 -4.086 1.00 95.06 90 GLY A CA 1
ATOM 725 C C . GLY A 1 90 ? -12.620 -7.678 -2.719 1.00 95.06 90 GLY A C 1
ATOM 726 O O . GLY A 1 90 ? -12.619 -6.588 -2.144 1.00 95.06 90 GLY A O 1
ATOM 727 N N . ILE A 1 91 ? -13.166 -8.775 -2.205 1.00 94.69 91 ILE A N 1
ATOM 728 C CA . ILE A 1 91 ? -13.791 -8.860 -0.890 1.00 94.69 91 ILE A CA 1
ATOM 729 C C . ILE A 1 91 ? -13.209 -10.076 -0.178 1.00 94.69 91 ILE A C 1
ATOM 731 O O . ILE A 1 91 ? -13.161 -11.164 -0.742 1.00 94.69 91 ILE A O 1
ATOM 735 N N . ASN A 1 92 ? -12.788 -9.886 1.064 1.00 93.19 92 ASN A N 1
ATOM 736 C CA . ASN A 1 92 ? -12.345 -10.937 1.966 1.00 93.19 92 ASN A CA 1
ATOM 737 C C . ASN A 1 92 ? -13.354 -11.050 3.110 1.00 93.19 92 ASN A C 1
ATOM 739 O O . ASN A 1 92 ? -13.674 -10.040 3.731 1.00 93.19 92 ASN A O 1
ATOM 743 N N . PHE A 1 93 ? -13.821 -12.257 3.422 1.00 92.06 93 PHE A N 1
ATOM 744 C CA . PHE A 1 93 ? -14.626 -12.522 4.617 1.00 92.06 93 PHE A CA 1
ATOM 745 C C . PHE A 1 93 ? -13.716 -13.027 5.737 1.00 92.06 93 PHE A C 1
ATOM 747 O O . PHE A 1 93 ? -12.892 -13.914 5.515 1.00 92.06 93 PHE A O 1
ATOM 754 N N . ILE A 1 94 ? -13.843 -12.451 6.932 1.00 87.94 94 ILE A N 1
ATOM 755 C CA . ILE A 1 94 ? -12.998 -12.772 8.085 1.00 87.94 94 ILE A CA 1
ATOM 756 C C . ILE A 1 94 ? -13.874 -13.457 9.133 1.00 87.94 94 ILE A C 1
ATOM 758 O O . ILE A 1 94 ? -14.645 -12.815 9.844 1.00 87.94 94 ILE A O 1
ATOM 762 N N . PHE A 1 95 ? -13.754 -14.780 9.232 1.00 87.81 95 PHE A N 1
ATOM 763 C CA . PHE A 1 95 ? -14.475 -15.575 10.225 1.00 87.81 95 PHE A CA 1
ATOM 764 C C . PHE A 1 95 ? -13.689 -15.649 11.540 1.00 87.81 95 PHE A C 1
ATOM 766 O O . PHE A 1 95 ? -12.464 -15.745 11.535 1.00 87.81 95 PHE A O 1
ATOM 773 N N . GLY A 1 96 ? -14.391 -15.608 12.676 1.00 82.62 96 GLY A N 1
ATOM 774 C CA . GLY A 1 96 ? -13.760 -15.618 14.002 1.00 82.62 96 GLY A CA 1
ATOM 775 C C . GLY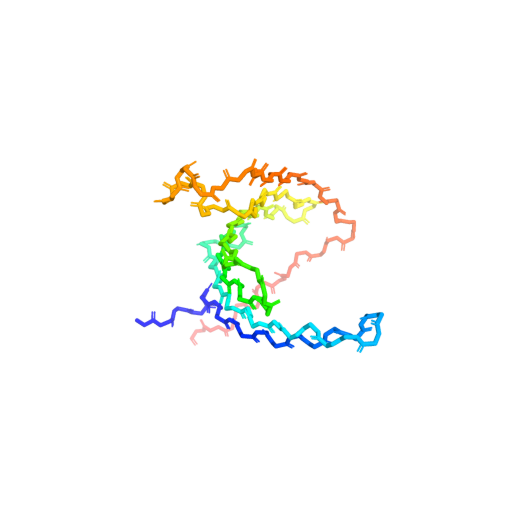 A 1 96 ? -13.187 -14.265 14.438 1.00 82.62 96 GLY A C 1
ATOM 776 O O . GLY A 1 96 ? -12.329 -14.222 15.321 1.00 82.62 96 GLY A O 1
ATOM 777 N N . TYR A 1 97 ? -13.651 -13.165 13.837 1.00 75.19 97 TYR A N 1
ATOM 778 C CA . TYR A 1 97 ? -13.281 -11.817 14.258 1.00 75.19 97 TYR A CA 1
ATOM 779 C C . TYR A 1 97 ? -13.645 -11.597 15.733 1.00 75.19 97 TYR A C 1
ATOM 781 O O . TYR A 1 97 ? -14.811 -11.676 16.118 1.00 75.19 97 TYR A O 1
ATOM 789 N N . LYS A 1 98 ? -12.631 -11.318 16.556 1.00 76.19 98 LYS A N 1
ATOM 790 C CA . LYS A 1 98 ? -12.792 -10.848 17.933 1.00 76.19 98 LYS A CA 1
ATOM 791 C C . LYS A 1 98 ? -12.433 -9.373 17.947 1.00 76.19 98 LYS A C 1
ATOM 793 O O . LYS A 1 98 ? -11.323 -9.009 17.552 1.00 76.19 98 LYS A O 1
ATOM 798 N N . GLU A 1 99 ? -13.367 -8.532 18.371 1.00 67.56 99 GLU A N 1
ATOM 799 C CA . GLU A 1 99 ? -13.097 -7.110 18.540 1.00 67.56 99 GLU A CA 1
ATOM 800 C C . GLU A 1 99 ? -11.942 -6.952 19.538 1.00 67.56 99 GLU A C 1
ATOM 802 O O . GLU A 1 99 ? -11.948 -7.550 20.616 1.00 67.56 99 GLU A O 1
ATOM 807 N N . LYS A 1 100 ? -10.896 -6.207 19.163 1.00 63.62 100 LYS A N 1
ATOM 808 C CA . LYS A 1 100 ? -9.843 -5.872 20.124 1.00 63.62 100 LYS A CA 1
ATOM 809 C C . LYS A 1 100 ? -10.464 -4.944 21.159 1.00 63.62 100 LYS A C 1
ATOM 811 O O . LYS A 1 100 ? -10.741 -3.790 20.829 1.00 63.62 100 LYS A O 1
ATOM 816 N N . GLU A 1 101 ? -10.623 -5.424 22.392 1.00 58.25 101 GLU A N 1
ATOM 817 C CA . GLU A 1 101 ? -10.855 -4.553 23.540 1.00 58.25 101 GLU A CA 1
ATOM 818 C C . GLU A 1 101 ? -9.772 -3.473 23.533 1.00 58.25 101 GLU A C 1
ATOM 820 O O . GLU A 1 101 ? -8.574 -3.739 23.668 1.00 58.25 101 GLU A O 1
ATOM 825 N N . VAL A 1 102 ? -10.185 -2.231 23.292 1.00 58.16 102 VAL A N 1
ATOM 826 C CA . VAL A 1 102 ? -9.296 -1.087 23.441 1.00 58.16 102 VAL A CA 1
ATOM 827 C C . VAL A 1 102 ? -9.092 -0.935 24.938 1.00 58.16 102 VAL A C 1
ATOM 829 O O . VAL A 1 102 ? -9.938 -0.354 25.614 1.00 58.16 102 VAL A O 1
ATOM 832 N N . SER A 1 103 ? -7.993 -1.484 25.458 1.00 46.94 103 SER A N 1
ATOM 833 C CA . SER A 1 103 ? -7.556 -1.227 26.827 1.00 46.94 103 SER A CA 1
ATOM 834 C C . SER A 1 103 ? -7.512 0.286 27.026 1.00 46.94 103 SER A C 1
ATOM 836 O O . SER A 1 103 ? -6.655 0.973 26.465 1.00 46.94 103 SER A O 1
ATOM 838 N N . LYS A 1 104 ? -8.480 0.815 27.781 1.00 48.44 104 LYS A N 1
ATOM 839 C CA . LYS A 1 104 ? -8.480 2.177 28.321 1.00 48.44 104 LYS A CA 1
ATOM 840 C C . LYS A 1 104 ? -7.307 2.263 29.300 1.00 48.44 104 LYS A C 1
ATOM 842 O O . LYS A 1 104 ? -7.465 2.111 30.504 1.00 48.44 104 LYS A O 1
ATOM 847 N N . THR A 1 105 ? -6.101 2.426 28.778 1.00 50.62 105 THR A N 1
ATOM 848 C CA . THR A 1 105 ? -4.901 2.638 29.593 1.00 50.62 105 THR A CA 1
ATOM 849 C C . THR A 1 105 ? -4.015 3.658 28.907 1.00 50.62 105 THR A C 1
ATOM 851 O O . THR A 1 105 ? -2.900 3.364 28.506 1.00 50.62 105 THR A O 1
ATOM 854 N N . MET A 1 106 ? -4.561 4.857 28.731 1.00 46.91 106 MET A N 1
ATOM 855 C CA . MET A 1 106 ? -3.806 6.107 28.755 1.00 46.91 106 MET A CA 1
ATOM 856 C C . MET A 1 106 ? -4.757 7.162 29.323 1.00 46.91 106 MET A C 1
ATOM 858 O O . MET A 1 106 ? -5.546 7.761 28.591 1.00 46.91 106 MET A O 1
ATOM 862 N N . PHE A 1 107 ? -4.759 7.254 30.652 1.00 49.00 107 PHE A N 1
ATOM 863 C CA . PHE A 1 107 ? -4.885 8.542 31.325 1.00 49.00 107 PHE A CA 1
ATOM 864 C C . PHE A 1 107 ? -3.498 9.182 31.332 1.00 49.00 107 PHE A C 1
ATOM 866 O O . PHE A 1 107 ? -2.519 8.402 31.428 1.00 49.00 107 PHE A O 1
#

Secondary structure (DSSP, 8-state):
---TTEEEEEEEEEEEETTEEEEEEEEEEEEESSSSEEEEEEEEEETTS-PEEEEEEEEE-SSEEEEEEEE-THHHH-TTT----EEEEEEEE-TT-----------

Sequence (107 aa):
SLTPHDKVGLLIRNEFFNKSIHPSLTLSYNKWFFKALSASASYSIMNRGFANIGFGLALNTGFFQTYFVTDNLFCFFNPKGTRNVNMHFGINFIFGYKEKEVSKTMF

Foldseek 3Di:
DQDPQKDKDKDWDWDCDPNDTKIKIKIKIKGDPDPFKIKIWMWMDIPPDDIKIKIKIWGHPQQKIKMKIK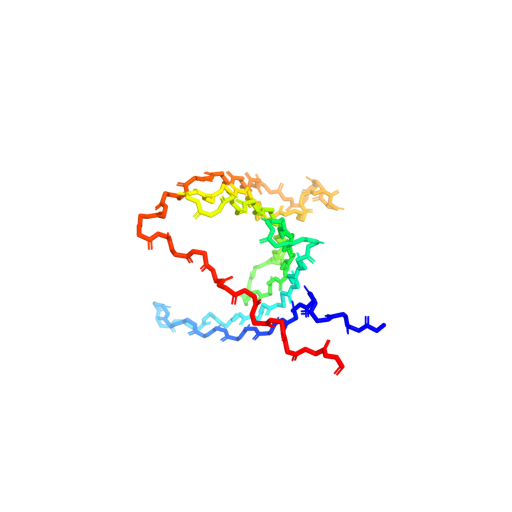IRPVCVVPVPPDDDTDIDIDMDGDPPRDPPDPPPPDD